Protein AF-A0A7G8IVR8-F1 (afdb_monomer)

Structure (mmCIF, N/CA/C/O backbone):
d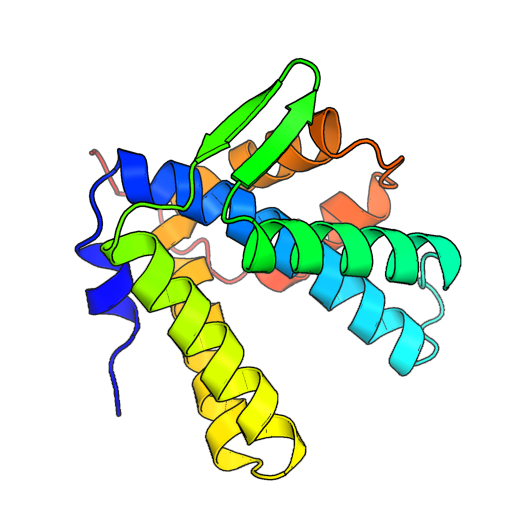ata_AF-A0A7G8IVR8-F1
#
_entry.id   AF-A0A7G8IVR8-F1
#
loop_
_atom_site.group_PDB
_atom_site.id
_atom_site.type_symbol
_atom_site.label_atom_id
_atom_site.label_alt_id
_atom_site.label_comp_id
_atom_site.label_asym_id
_atom_site.label_entity_id
_atom_site.label_seq_id
_atom_site.pdbx_PDB_ins_code
_atom_site.Cartn_x
_atom_site.Cartn_y
_atom_site.Cartn_z
_atom_site.occupancy
_atom_site.B_iso_or_equiv
_atom_site.auth_seq_id
_atom_site.auth_comp_id
_atom_site.auth_asym_id
_atom_site.auth_atom_id
_atom_site.pdbx_PDB_model_num
ATOM 1 N N . MET A 1 1 ? 22.314 -8.569 -5.378 1.00 41.44 1 MET A N 1
ATOM 2 C CA . MET A 1 1 ? 21.181 -7.764 -4.872 1.00 41.44 1 MET A CA 1
ATOM 3 C C . MET A 1 1 ? 20.325 -7.374 -6.060 1.00 41.44 1 MET A C 1
ATOM 5 O O . MET A 1 1 ? 20.847 -6.726 -6.954 1.00 41.44 1 MET A O 1
ATOM 9 N N . ALA A 1 2 ? 19.063 -7.804 -6.124 1.00 53.53 2 ALA A N 1
ATOM 10 C CA . ALA A 1 2 ? 18.138 -7.229 -7.099 1.00 53.53 2 ALA A CA 1
ATOM 11 C C . ALA A 1 2 ? 17.915 -5.765 -6.698 1.00 53.53 2 ALA A C 1
ATOM 13 O O . ALA A 1 2 ? 17.411 -5.501 -5.606 1.00 53.53 2 ALA A O 1
ATOM 14 N N . SER A 1 3 ? 18.369 -4.821 -7.523 1.00 78.12 3 SER A N 1
ATOM 15 C CA . SER A 1 3 ? 18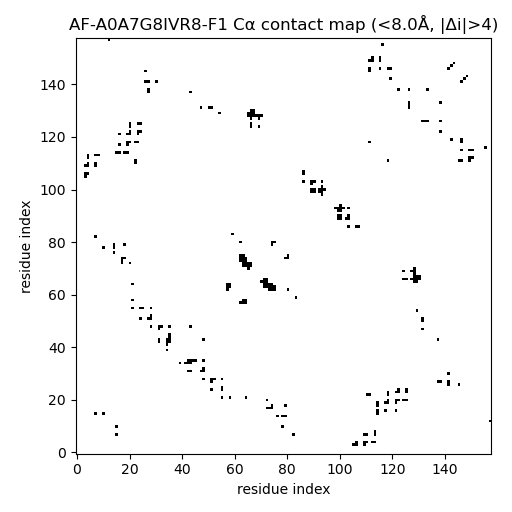.114 -3.403 -7.284 1.00 78.12 3 SER A CA 1
ATOM 16 C C . SER A 1 3 ? 16.690 -3.108 -7.751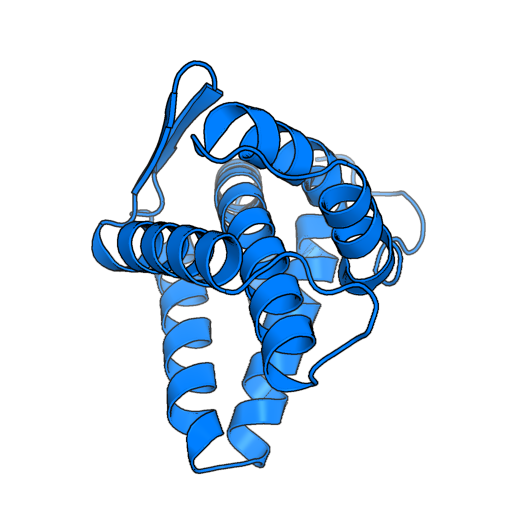 1.00 78.12 3 SER A C 1
ATOM 18 O O . SER A 1 3 ? 16.444 -2.880 -8.932 1.00 78.12 3 SER A O 1
ATOM 20 N N . TYR A 1 4 ? 15.723 -3.211 -6.836 1.00 91.06 4 TYR A N 1
ATOM 21 C CA . TYR A 1 4 ? 14.313 -2.941 -7.138 1.00 91.06 4 TYR A CA 1
ATOM 22 C C . TYR A 1 4 ? 14.051 -1.463 -7.442 1.00 91.06 4 TYR A C 1
ATOM 24 O O . TYR A 1 4 ? 13.091 -1.146 -8.137 1.00 91.06 4 TYR A O 1
ATOM 32 N N . LEU A 1 5 ? 14.908 -0.566 -6.949 1.00 89.88 5 LEU A N 1
ATOM 33 C CA . LEU A 1 5 ? 14.757 0.876 -7.117 1.00 89.88 5 LEU A CA 1
ATOM 34 C C . LEU A 1 5 ? 14.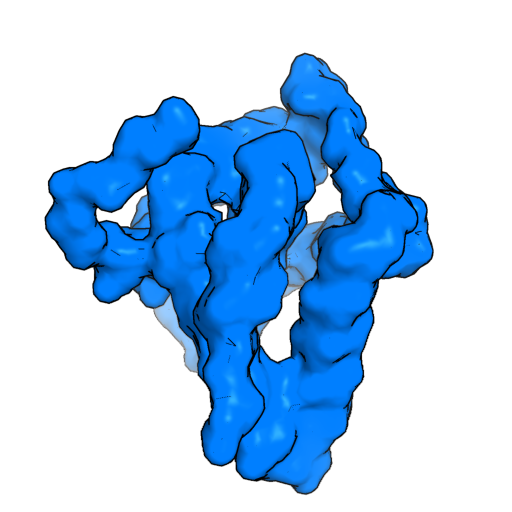749 1.298 -8.605 1.00 89.88 5 LEU A C 1
ATOM 36 O O . LEU A 1 5 ? 13.719 1.821 -9.028 1.00 89.88 5 LEU A O 1
ATOM 40 N N . PRO A 1 6 ? 15.743 0.932 -9.443 1.00 91.12 6 PRO A N 1
ATOM 41 C CA . PRO A 1 6 ? 15.702 1.172 -10.889 1.00 91.12 6 PRO A CA 1
ATOM 42 C C . PRO A 1 6 ? 14.445 0.643 -11.594 1.00 91.12 6 PRO A C 1
ATOM 44 O O . PRO A 1 6 ? 13.952 1.248 -12.544 1.00 91.12 6 PRO A O 1
ATOM 47 N N . THR A 1 7 ? 13.893 -0.486 -11.132 1.00 90.31 7 THR A N 1
ATOM 48 C CA . THR A 1 7 ? 12.668 -1.057 -11.722 1.00 90.31 7 THR A CA 1
ATOM 49 C C . THR A 1 7 ? 11.463 -0.143 -11.499 1.00 90.31 7 THR A C 1
ATOM 51 O O . THR A 1 7 ? 10.615 -0.018 -12.374 1.00 90.31 7 THR A O 1
ATOM 54 N N . VAL A 1 8 ? 11.380 0.512 -10.338 1.00 92.19 8 VAL A N 1
ATOM 55 C CA . VAL A 1 8 ? 10.290 1.452 -10.038 1.00 92.19 8 VAL A CA 1
ATOM 56 C C . VAL A 1 8 ? 10.579 2.838 -10.628 1.00 92.19 8 VAL A C 1
ATOM 58 O O . VAL A 1 8 ? 9.664 3.512 -11.095 1.00 92.19 8 VAL A O 1
ATOM 61 N N . GLU A 1 9 ? 11.842 3.265 -10.667 1.00 92.50 9 GLU A N 1
ATOM 62 C CA . GLU A 1 9 ? 12.253 4.561 -11.222 1.00 92.50 9 GLU A CA 1
ATOM 63 C C . GLU A 1 9 ? 12.050 4.672 -12.734 1.00 92.50 9 GLU A C 1
ATOM 65 O O . GLU A 1 9 ? 11.755 5.760 -13.223 1.00 92.50 9 GLU A O 1
ATOM 70 N N . THR A 1 10 ? 12.147 3.567 -13.469 1.00 93.25 10 THR A N 1
ATOM 71 C CA . THR A 1 10 ? 11.938 3.536 -14.928 1.00 93.25 10 THR A CA 1
ATOM 72 C C . THR A 1 10 ? 10.464 3.543 -15.341 1.00 93.25 10 THR A C 1
ATOM 74 O O . THR A 1 10 ? 10.159 3.686 -16.524 1.00 93.25 10 THR A O 1
ATOM 77 N N . LEU A 1 11 ? 9.530 3.429 -14.388 1.00 95.25 11 LEU A N 1
ATOM 78 C CA . LEU A 1 11 ? 8.103 3.591 -14.664 1.00 95.25 11 LEU A CA 1
ATOM 79 C C . LEU A 1 11 ? 7.797 5.014 -15.156 1.00 95.25 11 LEU A C 1
ATOM 81 O O . LEU A 1 11 ? 8.365 5.993 -14.665 1.00 95.25 11 LEU A O 1
ATOM 85 N N . SER A 1 12 ? 6.830 5.134 -16.069 1.00 96.62 12 SER A N 1
ATOM 86 C CA . SER A 1 12 ? 6.308 6.439 -16.486 1.00 96.62 12 SER A CA 1
ATOM 87 C C . SER A 1 12 ? 5.709 7.199 -15.297 1.00 96.62 12 SER A C 1
ATOM 89 O O . SER A 1 12 ? 5.269 6.595 -14.315 1.00 96.62 12 SER A O 1
ATOM 91 N N . CYS A 1 13 ? 5.645 8.530 -15.389 1.00 96.00 13 CYS A N 1
ATOM 92 C CA . CYS A 1 13 ? 5.038 9.360 -14.343 1.00 96.00 13 CYS A CA 1
ATOM 93 C C . CYS A 1 13 ? 3.584 8.939 -14.049 1.00 96.00 13 CYS A C 1
ATOM 95 O O . CYS A 1 13 ? 3.201 8.771 -12.891 1.00 96.00 13 CYS A O 1
ATOM 97 N N . GLU A 1 14 ? 2.800 8.637 -15.090 1.00 96.38 14 GLU A N 1
ATOM 98 C CA . GLU A 1 14 ? 1.439 8.114 -14.939 1.00 96.38 14 GLU A CA 1
ATOM 99 C C . GLU A 1 14 ? 1.412 6.781 -14.169 1.00 96.38 14 GLU A C 1
ATOM 101 O O . GLU A 1 14 ? 0.602 6.599 -13.255 1.00 96.38 14 GLU A O 1
ATOM 106 N N . HIS A 1 15 ? 2.310 5.846 -14.497 1.00 97.69 15 HIS A N 1
ATOM 107 C CA . HIS A 1 15 ? 2.402 4.563 -13.799 1.00 97.69 15 HIS A CA 1
ATOM 108 C C . HIS A 1 15 ? 2.843 4.729 -12.346 1.00 97.69 15 HIS A C 1
ATOM 110 O O . HIS A 1 15 ? 2.283 4.066 -11.473 1.00 97.69 15 HIS A O 1
ATOM 116 N N . LYS A 1 16 ? 3.782 5.639 -12.065 1.00 97.50 16 LYS A N 1
ATOM 117 C CA . LYS A 1 16 ? 4.188 5.984 -10.697 1.00 97.50 16 LYS A CA 1
ATOM 118 C C . LYS A 1 16 ? 3.027 6.570 -9.905 1.00 97.50 16 LYS A C 1
ATOM 120 O O . LYS A 1 16 ? 2.805 6.132 -8.784 1.00 97.50 16 LYS A O 1
ATOM 125 N N . HIS A 1 17 ? 2.236 7.468 -10.492 1.00 96.94 17 HIS A N 1
ATOM 126 C CA . HIS A 1 17 ? 1.071 8.051 -9.824 1.00 96.94 17 HIS A CA 1
ATOM 127 C C . HIS A 1 17 ? -0.017 7.007 -9.515 1.00 96.94 17 HIS A C 1
ATOM 129 O O . HIS A 1 17 ? -0.610 6.996 -8.439 1.00 96.94 17 HIS A O 1
ATOM 135 N N . LYS A 1 18 ? -0.279 6.077 -10.439 1.00 98.12 18 LYS A N 1
ATOM 136 C CA . LYS A 1 18 ? -1.213 4.964 -10.192 1.00 98.12 18 LYS A CA 1
ATOM 137 C C . LYS A 1 18 ? -0.678 4.022 -9.108 1.00 98.12 18 LYS A C 1
ATOM 139 O O . LYS A 1 18 ? -1.405 3.646 -8.187 1.00 98.12 18 LYS A O 1
ATOM 144 N N . LEU A 1 19 ? 0.607 3.676 -9.190 1.00 98.19 19 LEU A N 1
ATOM 145 C CA . LEU A 1 19 ? 1.277 2.801 -8.233 1.00 98.19 19 LEU A CA 1
ATOM 146 C C . LEU A 1 19 ? 1.384 3.434 -6.841 1.00 98.19 19 LEU A C 1
ATOM 148 O O . LEU A 1 19 ? 1.267 2.710 -5.859 1.00 98.19 19 LEU A O 1
ATOM 152 N N . SER A 1 20 ? 1.558 4.752 -6.725 1.00 98.25 20 SER A N 1
ATOM 153 C CA . SER A 1 20 ? 1.633 5.443 -5.434 1.00 98.25 20 SER A CA 1
ATOM 154 C C . SER A 1 20 ? 0.307 5.39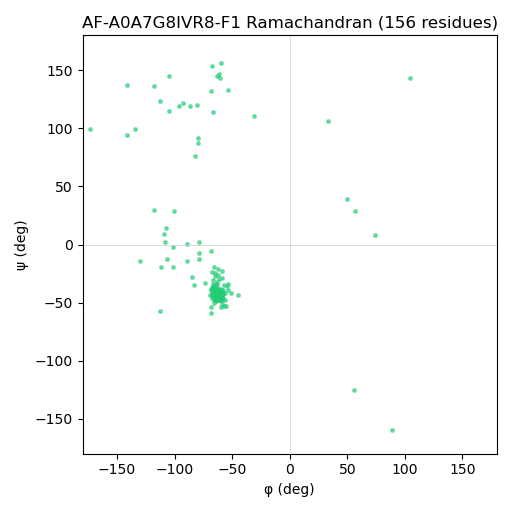1 -4.685 1.00 98.25 20 SER A C 1
ATOM 156 O O . SER A 1 20 ? 0.314 5.200 -3.474 1.00 98.25 20 SER A O 1
ATOM 158 N N . VAL A 1 21 ? -0.831 5.460 -5.384 1.00 98.44 21 VAL A N 1
ATOM 159 C CA . VAL A 1 21 ? -2.155 5.291 -4.761 1.00 98.44 21 VAL A CA 1
ATOM 160 C C . VAL A 1 21 ? -2.358 3.864 -4.253 1.00 98.44 21 VAL A C 1
ATOM 162 O O . VAL A 1 21 ? -2.800 3.673 -3.118 1.00 98.44 21 VAL A O 1
ATOM 165 N N . PHE A 1 22 ? -1.964 2.855 -5.035 1.00 98.56 22 PHE A N 1
ATOM 166 C CA . PHE A 1 22 ? -1.947 1.470 -4.553 1.00 98.56 22 PHE A CA 1
ATOM 167 C C . PHE A 1 22 ? -1.003 1.299 -3.359 1.00 98.56 22 PHE A C 1
ATOM 169 O O . PHE A 1 22 ? -1.378 0.697 -2.352 1.00 98.56 22 PHE A O 1
ATOM 176 N N . LYS A 1 23 ? 0.189 1.898 -3.423 1.00 98.44 23 LYS A N 1
ATOM 177 C CA . LYS A 1 23 ? 1.173 1.841 -2.346 1.00 98.44 23 LYS A CA 1
ATOM 178 C C . LYS A 1 23 ? 0.631 2.451 -1.058 1.00 98.44 23 LYS A C 1
ATOM 180 O O . LYS A 1 23 ? 0.817 1.866 0.002 1.00 98.44 23 LYS A O 1
ATOM 185 N N . SER A 1 24 ? -0.088 3.570 -1.124 1.00 98.56 24 SER A N 1
ATOM 186 C CA . SER A 1 24 ? -0.755 4.157 0.043 1.00 98.56 24 SER A CA 1
ATOM 187 C C . SER A 1 24 ? -1.735 3.182 0.702 1.00 98.56 24 SER A C 1
ATOM 189 O O . SER A 1 24 ? -1.721 3.048 1.926 1.00 98.56 24 SER A O 1
ATOM 191 N N . ALA A 1 25 ? -2.528 2.448 -0.087 1.00 98.56 25 ALA A N 1
ATOM 192 C CA . ALA A 1 25 ? -3.415 1.409 0.436 1.00 98.56 25 ALA A CA 1
ATOM 193 C C . ALA A 1 25 ? -2.637 0.271 1.116 1.00 98.56 25 ALA A C 1
ATOM 195 O O . ALA A 1 25 ? -2.991 -0.157 2.217 1.00 98.56 25 ALA A O 1
ATOM 196 N N . GLU A 1 26 ? -1.539 -0.183 0.502 1.00 98.19 26 GLU A N 1
ATOM 197 C CA . GLU A 1 26 ? -0.661 -1.197 1.091 1.00 98.19 26 GLU A CA 1
ATOM 198 C C . GLU A 1 26 ? -0.042 -0.737 2.413 1.00 98.19 26 GLU A C 1
ATOM 200 O O . GLU A 1 26 ? -0.008 -1.520 3.359 1.00 98.19 26 GLU A O 1
ATOM 205 N N . LEU A 1 27 ? 0.427 0.512 2.501 1.00 98.19 27 LEU A N 1
ATOM 206 C CA . LEU A 1 27 ? 1.052 1.063 3.706 1.00 98.19 27 LEU A CA 1
ATOM 207 C C . LEU A 1 27 ? 0.047 1.209 4.856 1.00 98.19 27 LEU A C 1
ATOM 209 O O . LEU A 1 27 ? 0.356 0.836 5.988 1.00 98.19 27 LEU A O 1
ATOM 213 N N . VAL A 1 28 ? -1.169 1.684 4.562 1.00 98.50 28 VAL A N 1
ATOM 214 C CA . VAL A 1 28 ? -2.273 1.733 5.536 1.00 98.50 28 VAL A CA 1
ATOM 215 C C . VAL A 1 28 ? -2.581 0.331 6.057 1.00 98.50 28 VAL A C 1
ATOM 217 O O . VAL A 1 28 ? -2.613 0.115 7.269 1.00 98.50 28 VAL A O 1
ATOM 220 N N . ASN A 1 29 ? -2.769 -0.640 5.158 1.00 98.38 29 ASN A N 1
ATOM 221 C CA . ASN A 1 29 ? -3.016 -2.021 5.556 1.00 98.38 29 ASN A CA 1
ATOM 222 C C . ASN A 1 29 ? -1.843 -2.593 6.365 1.00 98.38 29 ASN A C 1
ATOM 224 O O . ASN A 1 29 ? -2.066 -3.182 7.415 1.00 98.38 29 ASN A O 1
ATOM 228 N N . ALA A 1 30 ? -0.597 -2.395 5.930 1.00 96.94 30 ALA A N 1
ATOM 229 C CA . ALA A 1 30 ? 0.580 -2.897 6.631 1.00 96.94 30 ALA A CA 1
ATOM 230 C C . ALA A 1 30 ? 0.652 -2.371 8.069 1.00 96.94 30 ALA A C 1
ATOM 232 O O . ALA A 1 30 ? 0.857 -3.165 8.987 1.00 96.94 30 ALA A O 1
ATOM 233 N N . LEU A 1 31 ? 0.427 -1.069 8.283 1.00 97.75 31 LEU A N 1
ATOM 234 C CA . LEU A 1 31 ? 0.439 -0.489 9.624 1.00 97.75 31 LEU A CA 1
ATOM 235 C C . LEU A 1 31 ? -0.642 -1.096 10.521 1.00 97.75 31 LEU A C 1
ATOM 237 O O . LEU A 1 31 ? -0.343 -1.490 11.647 1.00 97.75 31 LEU A O 1
ATOM 241 N N . LEU A 1 32 ? -1.871 -1.204 10.004 1.00 97.88 32 LEU A N 1
ATOM 242 C CA . LEU A 1 32 ? -2.989 -1.821 10.718 1.00 97.88 32 LEU A CA 1
ATOM 243 C C . LEU A 1 32 ? -2.639 -3.255 11.129 1.00 97.88 32 LEU A C 1
ATOM 245 O O . LEU A 1 32 ? -2.678 -3.583 12.310 1.00 97.88 32 LEU A O 1
ATOM 249 N N . GLN A 1 33 ? -2.199 -4.089 10.181 1.00 96.25 33 GLN A N 1
ATOM 250 C CA . GLN A 1 33 ? -1.850 -5.485 10.464 1.00 96.25 33 GLN A CA 1
ATOM 251 C C . GLN A 1 33 ? -0.695 -5.610 11.470 1.00 96.25 33 GLN A C 1
ATOM 253 O O . GLN A 1 33 ? -0.713 -6.506 12.312 1.00 96.25 33 GLN A O 1
ATOM 258 N N . ILE A 1 34 ? 0.315 -4.734 11.397 1.00 94.50 34 ILE A N 1
ATOM 259 C CA . ILE A 1 34 ? 1.447 -4.739 12.334 1.00 94.50 34 ILE A CA 1
ATOM 260 C C . ILE A 1 34 ? 0.977 -4.413 13.753 1.00 94.50 34 ILE A C 1
ATOM 262 O O . ILE A 1 34 ? 1.356 -5.129 14.678 1.00 94.50 34 ILE A O 1
ATOM 266 N N . ARG A 1 35 ? 0.172 -3.359 13.927 1.00 96.44 35 ARG A N 1
ATOM 267 C CA . ARG A 1 35 ? -0.311 -2.924 15.247 1.00 96.44 35 ARG A CA 1
ATOM 268 C C . ARG A 1 35 ? -1.249 -3.942 15.876 1.00 96.44 35 ARG A C 1
ATOM 270 O O . ARG A 1 35 ? -1.060 -4.282 17.039 1.00 96.44 35 ARG A O 1
ATOM 277 N N . GLU A 1 36 ? -2.188 -4.484 15.098 1.00 95.88 36 GLU A N 1
ATOM 278 C CA . GLU A 1 36 ? -3.088 -5.536 15.582 1.00 95.88 36 GLU A CA 1
ATOM 279 C C . GLU A 1 36 ? -2.302 -6.792 15.978 1.00 95.88 36 GLU A C 1
ATOM 281 O O . GLU A 1 36 ? -2.461 -7.301 17.082 1.00 95.88 36 GLU A O 1
ATOM 286 N N . LYS A 1 37 ? -1.373 -7.260 15.130 1.00 94.06 37 LYS A N 1
ATOM 287 C CA . LYS A 1 37 ? -0.567 -8.457 15.423 1.00 94.06 37 LYS A CA 1
ATOM 288 C C . LYS A 1 37 ? 0.334 -8.293 16.652 1.00 94.06 37 LYS A C 1
ATOM 290 O O . LYS A 1 37 ? 0.652 -9.282 17.305 1.00 94.06 37 LYS A O 1
ATOM 295 N N . ARG A 1 38 ? 0.816 -7.078 16.915 1.00 94.88 38 ARG A N 1
ATOM 296 C CA . ARG A 1 38 ? 1.677 -6.762 18.066 1.00 94.88 38 ARG A CA 1
ATOM 297 C C . ARG A 1 38 ? 0.890 -6.377 19.314 1.00 94.88 38 ARG A C 1
ATOM 299 O O . ARG A 1 38 ? 1.522 -6.032 20.304 1.00 94.88 38 ARG A O 1
ATOM 306 N N . GLU A 1 39 ? -0.440 -6.369 19.242 1.00 91.50 39 GLU A N 1
ATOM 307 C CA . GLU A 1 39 ? -1.316 -5.891 20.311 1.00 91.50 39 GLU A CA 1
ATOM 308 C C . GLU A 1 39 ? -0.911 -4.499 20.832 1.00 91.50 39 GLU A C 1
ATOM 310 O O . GLU A 1 39 ? -0.965 -4.230 22.026 1.00 91.50 39 GLU A O 1
ATOM 315 N N . SER A 1 40 ? -0.495 -3.608 19.925 1.00 88.25 40 SER A N 1
ATOM 316 C CA . SER A 1 40 ? -0.026 -2.265 20.285 1.00 88.25 40 SER A CA 1
ATOM 317 C C . SER A 1 40 ? -1.121 -1.451 20.980 1.00 88.25 40 SER A C 1
ATOM 319 O O . SER A 1 40 ? -2.300 -1.582 20.647 1.00 88.25 40 SER A O 1
ATOM 321 N N . GLU A 1 41 ? -0.735 -0.582 21.915 1.00 90.75 41 GLU A N 1
ATOM 322 C CA . GLU A 1 41 ? -1.672 0.279 22.655 1.00 90.75 41 GLU A CA 1
ATOM 323 C C . GLU A 1 41 ? -2.445 1.237 21.733 1.00 90.75 41 GLU A C 1
ATOM 325 O O . GLU A 1 41 ? -3.596 1.568 21.996 1.00 90.75 41 GLU A O 1
ATOM 330 N N . ASP A 1 42 ? -1.839 1.629 20.609 1.00 90.62 42 ASP A N 1
ATOM 331 C CA . ASP A 1 42 ? -2.389 2.547 19.608 1.00 90.62 42 ASP A CA 1
ATOM 332 C C . ASP A 1 42 ? -2.960 1.831 18.367 1.00 90.62 42 ASP A C 1
ATOM 334 O O . ASP A 1 42 ? -2.943 2.354 17.242 1.00 90.62 42 ASP A O 1
ATOM 338 N N . ARG A 1 43 ? -3.434 0.596 18.554 1.00 93.50 43 ARG A N 1
ATOM 339 C CA . ARG A 1 43 ? -4.132 -0.182 17.524 1.00 93.50 43 ARG A CA 1
ATOM 340 C C . ARG A 1 43 ? -5.493 0.439 17.174 1.00 93.50 43 ARG A C 1
ATOM 342 O O . ARG A 1 43 ? -6.097 1.133 17.986 1.00 93.50 43 ARG A O 1
ATOM 349 N N . PHE A 1 44 ? -5.978 0.194 15.956 1.00 94.88 44 PHE A N 1
ATOM 350 C CA . PHE A 1 44 ? -7.189 0.849 15.424 1.00 94.88 44 PHE A CA 1
ATOM 351 C C . PHE A 1 44 ? -8.401 -0.083 15.317 1.00 94.88 44 PHE A C 1
ATOM 353 O O . PHE A 1 44 ? -9.460 0.336 14.852 1.00 94.88 44 PHE A O 1
ATOM 360 N N . GLY A 1 45 ? -8.250 -1.331 15.747 1.00 94.88 45 GLY A N 1
ATOM 361 C CA . GLY A 1 45 ? -9.312 -2.315 15.825 1.00 94.88 45 GLY A CA 1
ATOM 362 C C . GLY A 1 45 ? -9.241 -3.355 14.699 1.00 94.88 45 GLY A C 1
ATOM 363 O O . GLY A 1 45 ? -8.927 -3.030 13.541 1.00 94.88 45 GLY A O 1
ATOM 364 N N . PRO A 1 46 ? -9.576 -4.620 15.008 1.00 96.19 46 PRO A N 1
ATOM 365 C CA . PRO A 1 46 ? -9.513 -5.721 14.053 1.00 96.19 46 PRO A CA 1
ATOM 366 C C . PRO A 1 46 ? -10.502 -5.562 12.889 1.00 96.19 46 PRO A C 1
ATOM 368 O O . PRO A 1 46 ? -10.231 -6.043 11.786 1.00 96.19 46 PRO A O 1
ATOM 371 N N . GLU A 1 47 ? -11.623 -4.864 13.082 1.00 97.56 47 GLU A N 1
ATOM 372 C CA . GLU A 1 47 ? -12.617 -4.589 12.042 1.00 97.56 47 GLU A CA 1
ATOM 373 C C . GLU A 1 47 ? -12.026 -3.716 10.932 1.00 97.56 47 GLU A C 1
ATOM 375 O O . GLU A 1 47 ? -12.122 -4.065 9.751 1.00 97.56 47 GLU A O 1
ATOM 380 N N . LEU A 1 48 ? -11.357 -2.617 11.302 1.00 97.56 48 LEU A N 1
ATOM 381 C CA . LEU A 1 48 ? -10.722 -1.718 10.340 1.00 97.56 48 LEU A CA 1
ATOM 382 C C . LEU A 1 48 ? -9.547 -2.405 9.638 1.00 97.56 48 LEU A C 1
ATOM 384 O O . LEU A 1 48 ? -9.400 -2.295 8.417 1.00 97.56 48 LEU A O 1
ATOM 388 N N . ALA A 1 49 ? -8.741 -3.166 10.383 1.00 97.75 49 ALA A N 1
ATOM 389 C CA . ALA A 1 49 ? -7.652 -3.953 9.817 1.00 97.75 49 ALA A CA 1
ATOM 390 C C . ALA A 1 49 ? -8.167 -4.970 8.783 1.00 97.75 49 ALA A C 1
ATOM 392 O O . ALA A 1 49 ? -7.619 -5.073 7.681 1.00 97.75 49 ALA A O 1
ATOM 393 N N . LYS A 1 50 ? -9.255 -5.683 9.096 1.00 98.12 50 LYS A N 1
ATOM 394 C CA . LYS A 1 50 ? -9.898 -6.632 8.180 1.00 98.12 50 LYS A CA 1
ATOM 395 C C . LYS A 1 50 ? -10.469 -5.936 6.945 1.00 98.12 50 LYS A C 1
ATOM 397 O O . LYS A 1 50 ? -10.251 -6.420 5.836 1.00 98.12 50 LYS A O 1
ATOM 402 N N . ALA A 1 51 ? -11.168 -4.814 7.112 1.00 98.25 51 ALA A N 1
ATOM 403 C CA . ALA A 1 51 ? -11.739 -4.060 5.997 1.00 98.25 51 ALA A CA 1
ATOM 404 C C . ALA A 1 51 ? -10.648 -3.541 5.043 1.00 98.25 51 ALA A C 1
ATOM 406 O O . ALA A 1 51 ? -10.735 -3.745 3.832 1.00 98.25 51 ALA A O 1
ATOM 407 N N . SER A 1 52 ? -9.570 -2.970 5.589 1.00 98.25 52 SER A N 1
ATOM 408 C CA . SER A 1 52 ? -8.409 -2.517 4.813 1.00 98.25 52 SER A CA 1
ATOM 409 C C . SER A 1 52 ? -7.751 -3.665 4.038 1.00 98.25 52 SER A C 1
ATOM 411 O O . SER A 1 52 ? -7.485 -3.553 2.838 1.00 98.25 52 SER A O 1
ATOM 413 N N . PHE A 1 53 ? -7.584 -4.825 4.679 1.00 97.88 53 PHE A N 1
ATOM 414 C CA . PHE A 1 53 ? -7.052 -6.019 4.025 1.00 97.88 53 PHE A CA 1
ATOM 415 C C . PHE A 1 53 ? -7.922 -6.499 2.857 1.00 97.88 53 PHE A C 1
ATOM 417 O O . PHE A 1 53 ? -7.393 -6.890 1.813 1.00 97.88 53 PHE A O 1
ATOM 424 N N . VAL A 1 54 ? -9.250 -6.459 3.005 1.00 98.25 54 VAL A N 1
ATOM 425 C CA . VAL A 1 54 ? -10.192 -6.815 1.933 1.00 98.25 54 VAL A CA 1
ATOM 426 C C . VAL A 1 54 ? -10.029 -5.883 0.731 1.00 98.25 54 VAL A C 1
ATOM 428 O O . VAL A 1 54 ? -9.946 -6.381 -0.394 1.00 98.25 54 VAL A O 1
ATOM 431 N N . LEU A 1 55 ? -9.905 -4.570 0.948 1.00 98.00 55 LEU A N 1
ATOM 432 C CA . LEU A 1 55 ? -9.709 -3.603 -0.139 1.00 98.00 55 LEU A CA 1
ATOM 433 C C . LEU A 1 55 ? -8.390 -3.820 -0.884 1.00 98.00 55 LEU A C 1
ATOM 435 O O . LEU A 1 55 ? -8.385 -3.881 -2.113 1.00 98.00 55 LEU A O 1
ATOM 439 N N . VAL A 1 56 ? -7.278 -4.010 -0.166 1.00 97.94 56 VAL A N 1
ATOM 440 C CA . VAL A 1 56 ? -5.976 -4.280 -0.802 1.00 97.94 56 VAL A CA 1
ATOM 441 C C . VAL A 1 56 ? -6.018 -5.584 -1.602 1.00 97.94 56 VAL A C 1
ATOM 443 O O . VAL A 1 56 ? -5.521 -5.642 -2.727 1.00 97.94 56 VAL A O 1
ATOM 446 N N . ARG A 1 57 ? -6.662 -6.635 -1.077 1.00 97.81 57 ARG A N 1
ATOM 447 C CA . ARG A 1 57 ? -6.839 -7.895 -1.816 1.00 97.81 57 ARG A CA 1
ATOM 448 C C . ARG A 1 57 ? -7.689 -7.734 -3.067 1.00 97.81 57 ARG A C 1
ATOM 450 O O . ARG A 1 57 ? -7.352 -8.343 -4.079 1.00 97.81 57 ARG A O 1
ATOM 457 N N . ALA A 1 58 ? -8.765 -6.954 -3.003 1.00 97.56 58 ALA A N 1
ATOM 458 C CA . ALA A 1 58 ? -9.592 -6.657 -4.167 1.00 97.56 58 ALA A CA 1
ATOM 459 C C . ALA A 1 58 ? -8.776 -5.901 -5.226 1.00 97.56 58 ALA A C 1
ATOM 461 O O . ALA A 1 58 ? -8.725 -6.339 -6.368 1.00 97.56 58 ALA A O 1
ATOM 462 N N . ALA A 1 59 ? -8.017 -4.874 -4.832 1.00 97.56 59 ALA A N 1
ATOM 463 C CA . ALA A 1 59 ? -7.141 -4.131 -5.740 1.00 97.56 59 ALA A CA 1
ATOM 464 C C . ALA A 1 59 ? -6.087 -5.024 -6.421 1.00 97.56 59 ALA A C 1
ATOM 466 O O . ALA A 1 59 ? -5.835 -4.901 -7.619 1.00 97.56 59 ALA A O 1
ATOM 467 N N . ILE A 1 60 ? -5.496 -5.968 -5.681 1.00 97.50 60 ILE A N 1
ATOM 468 C CA . ILE A 1 60 ? -4.570 -6.960 -6.242 1.00 97.50 60 ILE A CA 1
ATOM 469 C C . ILE A 1 60 ? -5.305 -7.900 -7.201 1.00 97.50 60 ILE A C 1
ATOM 471 O O . ILE A 1 60 ? -4.823 -8.149 -8.297 1.00 97.50 60 ILE A O 1
ATOM 475 N N . ARG A 1 61 ? -6.458 -8.449 -6.823 1.00 97.38 61 ARG A N 1
ATOM 476 C CA . ARG A 1 61 ? -7.178 -9.416 -7.663 1.00 97.38 61 ARG A CA 1
ATOM 477 C C . ARG A 1 61 ? -7.694 -8.769 -8.949 1.00 97.38 61 ARG A C 1
ATOM 479 O O . ARG A 1 61 ? -7.438 -9.282 -10.034 1.00 97.38 61 ARG A O 1
ATOM 486 N N . ASP A 1 62 ? -8.379 -7.644 -8.803 1.00 97.62 62 ASP A N 1
ATOM 487 C CA . ASP A 1 62 ? -9.159 -7.004 -9.862 1.00 97.62 62 ASP A CA 1
ATOM 488 C C . ASP A 1 62 ? -8.312 -6.019 -10.678 1.00 97.62 62 ASP A C 1
ATOM 490 O O . ASP A 1 62 ? -8.700 -5.626 -11.775 1.00 97.62 62 ASP A O 1
ATOM 494 N N . ARG A 1 63 ? -7.122 -5.653 -10.171 1.00 97.75 63 ARG A N 1
ATOM 495 C CA . ARG A 1 63 ? -6.201 -4.665 -10.770 1.00 97.75 63 ARG A CA 1
ATOM 496 C C . ARG A 1 63 ? -6.842 -3.302 -10.981 1.00 97.75 63 ARG A C 1
ATOM 498 O O . ARG A 1 63 ? -6.455 -2.563 -11.880 1.00 97.75 63 ARG A O 1
ATOM 505 N N . ILE A 1 64 ? -7.817 -2.975 -10.151 1.00 97.38 64 ILE A N 1
ATOM 506 C CA . ILE A 1 64 ? -8.556 -1.726 -10.194 1.00 97.38 64 ILE A CA 1
ATOM 507 C C . ILE A 1 64 ? -8.801 -1.300 -8.749 1.00 97.38 64 ILE A C 1
ATOM 509 O O . ILE A 1 64 ? -9.138 -2.127 -7.902 1.00 97.38 64 ILE A O 1
ATOM 513 N N . MET A 1 65 ? -8.626 -0.012 -8.462 1.00 97.88 65 MET A N 1
ATOM 514 C CA . MET A 1 65 ? -9.064 0.588 -7.203 1.00 97.88 65 MET A CA 1
ATOM 515 C C . MET A 1 65 ? -10.196 1.565 -7.479 1.00 97.88 65 MET A C 1
ATOM 517 O O . MET A 1 65 ? -10.023 2.516 -8.242 1.00 97.88 65 MET A O 1
ATOM 521 N N . HIS A 1 66 ? -11.333 1.354 -6.827 1.00 96.06 66 HIS A N 1
ATOM 522 C CA . HIS A 1 66 ? -12.449 2.292 -6.841 1.00 96.06 66 HIS A CA 1
ATOM 523 C C . HIS A 1 66 ? -12.327 3.227 -5.641 1.00 96.06 66 HIS A C 1
ATOM 525 O O . HIS A 1 66 ? -12.289 2.759 -4.505 1.00 96.06 66 HIS A O 1
ATOM 531 N N . LEU A 1 67 ? -12.249 4.534 -5.896 1.00 96.44 67 LEU A N 1
ATOM 532 C CA . LEU A 1 67 ? -12.049 5.562 -4.873 1.00 96.44 67 LEU A CA 1
ATOM 533 C C . LEU A 1 67 ? -13.235 6.539 -4.791 1.00 96.44 67 LEU A C 1
ATOM 535 O O . LEU A 1 67 ? -13.066 7.716 -4.479 1.00 96.44 67 LEU A O 1
ATOM 539 N N . GLY A 1 68 ? -14.445 6.071 -5.109 1.00 92.75 68 GLY A N 1
ATOM 540 C CA . GLY A 1 68 ? -15.650 6.902 -5.097 1.00 92.75 68 GLY A CA 1
ATOM 541 C C . GLY A 1 68 ? -15.503 8.140 -5.987 1.00 92.75 68 GLY A C 1
ATOM 542 O O . GLY A 1 68 ? -15.167 8.028 -7.167 1.00 92.75 68 GLY A O 1
ATOM 543 N N . SER A 1 69 ? -15.722 9.326 -5.414 1.00 91.12 69 SER A N 1
ATOM 544 C CA . SER A 1 69 ? -15.577 10.615 -6.105 1.00 91.12 69 SER A CA 1
ATOM 545 C C . SER A 1 69 ? -14.141 10.940 -6.531 1.00 91.12 69 SER A C 1
ATOM 547 O O . SER A 1 69 ? -13.952 11.745 -7.435 1.00 91.12 69 SER A O 1
ATOM 549 N N . GLU A 1 70 ? -13.128 10.295 -5.941 1.00 93.06 70 GLU A N 1
ATOM 550 C CA . GLU A 1 70 ? -11.715 10.438 -6.334 1.00 93.06 70 GLU A CA 1
ATOM 551 C C . GLU A 1 70 ? -11.367 9.613 -7.593 1.00 93.06 70 GLU A C 1
ATOM 553 O O . GLU A 1 70 ? -10.213 9.575 -8.043 1.00 93.06 70 GLU A O 1
ATOM 558 N N . GLY A 1 71 ? -12.365 8.936 -8.169 1.00 94.25 71 GLY A N 1
ATOM 559 C CA . GLY A 1 71 ? -12.285 8.225 -9.436 1.00 94.25 71 GLY A CA 1
ATOM 560 C C . GLY A 1 71 ? -11.823 6.776 -9.309 1.00 94.25 71 GLY A C 1
ATOM 561 O O . GLY A 1 71 ? -11.919 6.136 -8.263 1.00 94.25 71 GLY A O 1
ATOM 562 N N . THR A 1 72 ? -11.342 6.234 -10.426 1.00 96.62 72 THR A N 1
ATOM 563 C CA . THR A 1 72 ? -10.846 4.857 -10.517 1.00 96.62 72 THR A CA 1
ATOM 564 C C . THR A 1 72 ? -9.368 4.860 -10.887 1.00 96.62 72 THR A C 1
ATOM 566 O O . THR A 1 72 ? -8.947 5.603 -11.773 1.00 96.62 72 THR A O 1
ATOM 569 N N . VAL A 1 73 ? -8.578 4.022 -10.216 1.00 97.81 73 VAL A N 1
ATOM 570 C CA . VAL A 1 73 ? -7.162 3.803 -10.532 1.00 97.81 73 VAL A CA 1
ATOM 571 C C . VAL A 1 73 ? -7.021 2.456 -11.223 1.00 97.81 73 VAL A C 1
ATOM 573 O O . VAL A 1 73 ? -7.285 1.412 -10.627 1.00 97.81 73 VAL A O 1
ATOM 576 N N . ASP A 1 74 ? -6.606 2.487 -12.485 1.00 97.94 74 ASP A N 1
ATOM 577 C CA . ASP A 1 74 ? -6.342 1.289 -13.276 1.00 97.94 74 ASP A CA 1
ATOM 578 C C . ASP A 1 74 ? -4.905 0.798 -13.051 1.00 97.94 74 ASP A C 1
ATOM 580 O O . ASP A 1 74 ? -3.946 1.509 -13.345 1.00 97.94 74 ASP A O 1
ATOM 584 N N . LEU A 1 75 ? -4.754 -0.425 -12.544 1.00 98.12 75 LEU A N 1
ATOM 585 C CA . LEU A 1 75 ? -3.472 -1.075 -12.261 1.00 98.12 75 LEU A CA 1
ATOM 586 C C . LEU A 1 75 ? -3.164 -2.200 -13.266 1.00 98.12 75 LEU A C 1
ATOM 588 O O . LEU A 1 75 ? -2.303 -3.042 -13.003 1.00 98.12 75 LEU A O 1
ATOM 592 N N . ARG A 1 76 ? -3.878 -2.272 -14.401 1.00 97.81 76 ARG A N 1
ATOM 593 C CA . ARG A 1 76 ? -3.742 -3.352 -15.397 1.00 97.81 76 ARG A CA 1
ATOM 594 C C . ARG A 1 76 ? -2.533 -3.209 -16.318 1.00 97.81 76 ARG A C 1
ATOM 596 O O . ARG A 1 76 ? -2.205 -4.185 -16.998 1.00 97.81 76 ARG A O 1
ATOM 603 N N . ALA A 1 77 ? -1.875 -2.049 -16.335 1.00 97.44 77 ALA A N 1
ATOM 604 C CA . ALA A 1 77 ? -0.656 -1.841 -17.114 1.00 97.44 77 ALA A CA 1
ATOM 605 C C . ALA A 1 77 ? 0.393 -2.925 -16.773 1.00 97.44 77 ALA A C 1
ATOM 607 O O . ALA A 1 77 ? 0.589 -3.213 -15.584 1.00 97.44 77 ALA A O 1
ATOM 608 N N . PRO A 1 78 ? 1.036 -3.569 -17.769 1.00 97.06 78 PRO A N 1
ATOM 609 C CA . PRO A 1 78 ? 1.962 -4.679 -17.534 1.00 97.06 78 PRO A CA 1
ATOM 610 C C . PRO A 1 78 ? 3.075 -4.361 -16.529 1.00 97.06 78 PRO A C 1
ATOM 612 O O . PRO A 1 78 ? 3.393 -5.195 -15.682 1.00 97.06 78 PRO A O 1
ATOM 615 N N . GLU A 1 79 ? 3.613 -3.147 -16.572 1.00 95.69 79 GLU A N 1
ATOM 616 C CA . GLU A 1 79 ? 4.709 -2.679 -15.727 1.00 95.69 79 GLU A CA 1
ATOM 617 C C . GLU A 1 79 ? 4.262 -2.539 -14.265 1.00 95.69 79 GLU A C 1
ATOM 619 O O . GLU A 1 79 ? 4.936 -3.017 -13.353 1.00 95.69 79 GLU A O 1
ATOM 624 N N . ILE A 1 80 ? 3.068 -1.977 -14.035 1.00 96.62 80 ILE A N 1
ATOM 625 C CA . ILE A 1 80 ? 2.450 -1.904 -12.702 1.00 96.62 80 ILE A CA 1
ATOM 626 C C . ILE A 1 80 ? 2.187 -3.317 -12.168 1.00 96.62 80 ILE A C 1
ATOM 628 O O . ILE A 1 80 ? 2.539 -3.643 -11.031 1.00 96.62 80 ILE A O 1
ATOM 632 N N . ARG A 1 81 ? 1.599 -4.188 -12.998 1.00 97.19 81 ARG A N 1
ATOM 633 C CA . ARG A 1 81 ? 1.303 -5.580 -12.628 1.00 97.19 81 ARG A CA 1
ATOM 634 C C . ARG A 1 81 ? 2.560 -6.342 -12.246 1.00 97.19 81 ARG A C 1
ATOM 636 O O . ARG A 1 81 ? 2.507 -7.107 -11.287 1.00 97.19 81 ARG A O 1
ATOM 643 N N . ALA A 1 82 ? 3.659 -6.158 -12.974 1.00 96.06 82 ALA A N 1
ATOM 644 C CA . ALA A 1 82 ? 4.928 -6.813 -12.683 1.00 96.06 82 ALA A CA 1
ATOM 645 C C . ALA A 1 82 ? 5.422 -6.455 -11.275 1.00 96.06 82 ALA A C 1
ATOM 647 O O . ALA A 1 82 ? 5.711 -7.356 -10.487 1.00 96.06 82 ALA A O 1
ATOM 648 N N . VAL A 1 83 ? 5.411 -5.165 -10.923 1.00 96.38 83 VAL A N 1
ATOM 649 C CA . VAL A 1 83 ? 5.816 -4.693 -9.590 1.00 96.38 83 VAL A CA 1
ATOM 650 C C . VAL A 1 83 ? 4.903 -5.252 -8.491 1.00 96.38 83 VAL A C 1
ATOM 652 O O . VAL A 1 83 ? 5.393 -5.803 -7.503 1.00 96.38 83 VAL A O 1
ATOM 655 N N . ILE A 1 84 ? 3.577 -5.182 -8.664 1.00 97.12 84 ILE A N 1
ATOM 656 C CA . ILE A 1 84 ? 2.620 -5.693 -7.665 1.00 97.12 84 ILE A CA 1
ATOM 657 C C . ILE A 1 84 ? 2.739 -7.215 -7.505 1.00 97.12 84 ILE A C 1
ATOM 659 O O . ILE A 1 84 ? 2.717 -7.733 -6.386 1.00 97.12 84 ILE A O 1
ATOM 663 N N . ASN A 1 85 ? 2.864 -7.951 -8.611 1.00 97.12 85 ASN A N 1
ATOM 664 C CA . ASN A 1 85 ? 2.999 -9.405 -8.589 1.00 97.12 85 ASN A CA 1
ATOM 665 C C . ASN A 1 85 ? 4.281 -9.838 -7.890 1.00 97.12 85 ASN A C 1
ATOM 667 O O . ASN A 1 85 ? 4.246 -10.790 -7.111 1.00 97.12 85 ASN A O 1
ATOM 671 N N . GLU A 1 86 ? 5.387 -9.138 -8.132 1.00 96.06 86 GLU A N 1
ATOM 672 C CA . GLU A 1 86 ? 6.650 -9.425 -7.464 1.00 96.06 86 GLU A CA 1
ATOM 673 C C . GLU A 1 86 ? 6.546 -9.176 -5.955 1.00 96.06 86 GLU A C 1
ATOM 675 O O . GLU A 1 86 ? 6.905 -10.054 -5.169 1.00 96.06 86 GLU A O 1
ATOM 680 N N . GLY A 1 87 ? 5.944 -8.057 -5.536 1.00 95.06 87 GLY A N 1
ATOM 681 C CA . GLY A 1 87 ? 5.649 -7.789 -4.124 1.00 95.06 87 GLY A CA 1
ATOM 682 C C . GLY A 1 87 ? 4.808 -8.893 -3.482 1.00 95.06 87 GLY A C 1
ATOM 683 O O . GLY A 1 87 ? 5.178 -9.440 -2.440 1.00 95.06 87 GLY A O 1
ATOM 684 N N . CYS A 1 88 ? 3.727 -9.310 -4.149 1.00 95.19 88 CYS A N 1
ATOM 685 C CA . CYS A 1 88 ? 2.887 -10.414 -3.689 1.00 95.19 88 CYS A CA 1
ATOM 686 C C . CYS A 1 88 ? 3.675 -11.724 -3.576 1.00 95.19 88 CYS A C 1
ATOM 688 O O . CYS A 1 88 ? 3.575 -12.413 -2.559 1.00 95.19 88 CYS A O 1
ATOM 690 N N . ARG A 1 89 ? 4.460 -12.077 -4.599 1.00 96.00 89 ARG A N 1
ATOM 691 C CA . ARG A 1 89 ? 5.252 -13.310 -4.645 1.00 96.00 89 ARG A CA 1
ATOM 692 C C . ARG A 1 89 ? 6.265 -13.355 -3.503 1.00 96.00 89 ARG A C 1
ATOM 694 O O . ARG A 1 89 ? 6.334 -14.361 -2.794 1.00 96.00 89 ARG A O 1
ATOM 701 N N . LEU A 1 90 ? 7.010 -12.269 -3.295 1.00 94.75 90 LEU A N 1
ATOM 702 C CA . LEU A 1 90 ? 8.006 -12.156 -2.230 1.00 94.75 90 LEU A CA 1
ATOM 703 C C . LEU A 1 90 ? 7.360 -12.208 -0.844 1.00 94.75 90 LEU A C 1
ATOM 705 O O . LEU A 1 90 ? 7.839 -12.946 0.013 1.00 94.75 90 LEU A O 1
ATOM 709 N N . PHE A 1 91 ? 6.244 -11.506 -0.632 1.00 91.44 91 PHE A N 1
ATOM 710 C CA . PHE A 1 91 ? 5.539 -11.525 0.651 1.00 91.44 91 PHE A CA 1
ATOM 711 C C . PHE A 1 91 ? 4.990 -12.919 0.995 1.00 91.44 91 PHE A C 1
ATOM 713 O O . PHE A 1 91 ? 5.125 -13.381 2.129 1.00 91.44 91 PHE A O 1
ATOM 720 N N . HIS A 1 92 ? 4.410 -13.631 0.021 1.00 92.50 92 HIS A N 1
ATOM 721 C CA . HIS A 1 92 ? 3.918 -14.996 0.233 1.00 92.50 92 HIS A CA 1
ATOM 722 C C . HIS A 1 92 ? 5.056 -15.979 0.517 1.00 92.50 92 HIS A C 1
ATOM 724 O O . HIS A 1 92 ? 4.943 -16.775 1.450 1.00 92.50 92 HIS A O 1
ATOM 730 N N . ALA A 1 93 ? 6.156 -15.905 -0.239 1.00 91.00 93 ALA A N 1
ATOM 731 C CA . ALA A 1 93 ? 7.339 -16.727 0.008 1.00 91.00 93 ALA A CA 1
ATOM 732 C C . ALA A 1 93 ? 7.983 -16.407 1.370 1.00 91.00 93 ALA A C 1
ATOM 734 O O . ALA A 1 93 ? 8.397 -17.313 2.094 1.00 91.00 93 ALA A O 1
ATOM 735 N N . GLY A 1 94 ? 7.986 -15.129 1.758 1.00 90.69 94 GLY A N 1
ATOM 736 C CA . GLY A 1 94 ? 8.530 -14.623 3.017 1.00 90.69 94 GLY A CA 1
ATOM 737 C C . GLY A 1 94 ? 7.898 -15.222 4.273 1.00 90.69 94 GLY A C 1
ATOM 738 O O . GLY A 1 94 ? 8.549 -15.276 5.309 1.00 90.69 94 GLY A O 1
ATOM 739 N N . LYS A 1 95 ? 6.670 -15.755 4.184 1.00 89.38 95 LYS A N 1
ATOM 740 C CA . LYS A 1 95 ? 6.017 -16.460 5.303 1.00 89.38 95 LYS A CA 1
ATOM 741 C C . LYS A 1 95 ? 6.769 -17.717 5.748 1.00 89.38 95 LYS A C 1
ATOM 743 O O . LYS A 1 95 ? 6.611 -18.130 6.890 1.00 89.38 95 LYS A O 1
ATOM 748 N N . LYS A 1 96 ? 7.531 -18.338 4.844 1.00 90.75 96 LYS A N 1
ATOM 749 C CA . LYS A 1 96 ? 8.312 -19.557 5.104 1.00 90.75 96 LYS A CA 1
ATOM 750 C C . LYS A 1 96 ? 9.824 -19.314 5.072 1.00 90.75 96 LYS A C 1
ATOM 752 O O . LYS A 1 96 ? 10.573 -20.125 5.598 1.00 90.75 96 LYS A O 1
ATOM 757 N N . HIS A 1 97 ? 10.255 -18.215 4.454 1.00 91.69 97 HIS A N 1
ATOM 758 C CA . HIS A 1 97 ? 11.646 -17.958 4.088 1.00 91.69 97 HIS A CA 1
ATOM 759 C C . HIS A 1 97 ? 12.056 -16.527 4.478 1.00 91.69 97 HIS A C 1
ATOM 761 O O . HIS A 1 97 ? 11.726 -15.582 3.750 1.00 91.69 97 HIS A O 1
ATOM 767 N N . PRO A 1 98 ? 12.752 -16.327 5.612 1.00 90.12 98 PRO A N 1
ATOM 768 C CA . PRO A 1 98 ? 13.132 -14.998 6.100 1.00 90.12 98 PRO A CA 1
ATOM 769 C C . PRO A 1 98 ? 13.910 -14.150 5.083 1.00 90.12 98 PRO A C 1
ATOM 771 O O . PRO A 1 98 ? 13.689 -12.947 4.971 1.00 90.12 98 PRO A O 1
ATOM 774 N N . GLU A 1 99 ? 14.770 -14.763 4.275 1.00 90.44 99 GLU A N 1
ATOM 775 C CA . GLU A 1 99 ? 15.524 -14.102 3.212 1.00 90.44 99 GLU A CA 1
ATOM 776 C C . GLU A 1 99 ? 14.611 -13.533 2.113 1.00 90.44 99 GLU A C 1
ATOM 778 O O . GLU A 1 99 ? 14.864 -12.457 1.571 1.00 90.44 99 GLU A O 1
ATOM 783 N N . ARG A 1 100 ? 13.489 -14.205 1.820 1.00 91.19 100 ARG A N 1
ATOM 784 C CA . ARG A 1 100 ? 12.473 -13.704 0.880 1.00 91.19 100 ARG A CA 1
ATOM 785 C C . ARG A 1 100 ? 11.668 -12.566 1.486 1.00 91.19 100 ARG A C 1
ATOM 787 O O . ARG A 1 100 ? 11.302 -11.639 0.767 1.00 91.19 100 ARG A O 1
ATOM 794 N N . TYR A 1 101 ? 11.443 -12.605 2.797 1.00 90.00 101 TYR A N 1
ATOM 795 C CA . TYR A 1 101 ? 10.824 -11.494 3.507 1.00 90.00 101 TYR A CA 1
ATOM 796 C C . TYR A 1 101 ? 11.696 -10.232 3.441 1.00 90.00 101 TYR A C 1
ATOM 798 O O . TYR A 1 101 ? 11.177 -9.161 3.140 1.00 90.00 101 TYR A O 1
ATOM 806 N N . GLN A 1 102 ? 13.020 -10.354 3.592 1.00 92.31 102 GLN A N 1
ATOM 807 C CA . GLN A 1 102 ? 13.941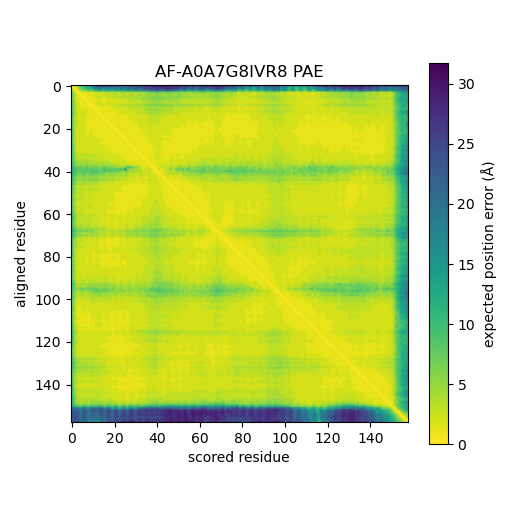 -9.221 3.414 1.00 92.31 102 GLN A CA 1
ATOM 808 C C . GLN A 1 102 ? 13.873 -8.623 2.002 1.00 92.31 102 GLN A C 1
ATOM 810 O O . GLN A 1 102 ? 13.863 -7.405 1.844 1.00 92.31 102 GLN A O 1
ATOM 815 N N . LEU A 1 103 ? 13.744 -9.457 0.965 1.00 94.44 103 LEU A N 1
ATOM 816 C CA . LEU A 1 103 ? 13.533 -8.969 -0.401 1.00 94.44 103 LEU A CA 1
ATOM 817 C C . LEU A 1 103 ? 12.188 -8.246 -0.568 1.00 94.44 103 LEU A C 1
ATOM 819 O O . LEU A 1 103 ? 12.135 -7.240 -1.272 1.00 94.44 103 LEU A O 1
ATOM 823 N N . ALA A 1 104 ? 11.119 -8.721 0.080 1.00 93.94 104 ALA A N 1
ATOM 824 C CA . ALA A 1 104 ? 9.825 -8.033 0.078 1.00 93.94 104 ALA A CA 1
ATOM 825 C C . ALA A 1 104 ? 9.929 -6.644 0.730 1.00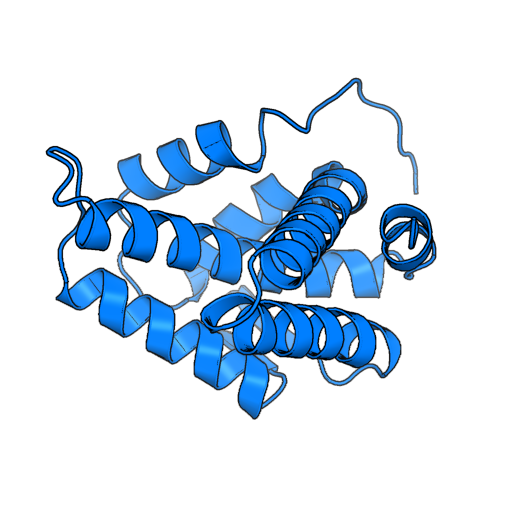 93.94 104 ALA A C 1
ATOM 827 O O . ALA A 1 104 ? 9.401 -5.668 0.196 1.00 93.94 104 ALA A O 1
ATOM 828 N N . LEU A 1 105 ? 10.652 -6.543 1.853 1.00 92.62 105 LEU A N 1
ATOM 829 C CA . LEU A 1 105 ? 10.930 -5.267 2.514 1.00 92.62 105 LEU A CA 1
ATOM 830 C C . LEU A 1 105 ? 11.765 -4.342 1.622 1.00 92.62 105 LEU A C 1
ATOM 832 O O . LEU A 1 105 ? 11.432 -3.166 1.503 1.00 92.62 105 LEU A O 1
ATOM 836 N N . ALA A 1 106 ? 12.789 -4.868 0.945 1.00 93.75 106 ALA A N 1
ATOM 837 C CA . ALA A 1 106 ? 13.618 -4.095 0.022 1.00 93.75 106 ALA A CA 1
ATOM 838 C C . ALA A 1 106 ? 12.813 -3.544 -1.167 1.00 93.75 106 ALA A C 1
ATOM 840 O O . ALA A 1 106 ? 12.959 -2.373 -1.509 1.00 93.75 106 ALA A O 1
ATOM 841 N N . LEU A 1 107 ? 11.925 -4.348 -1.766 1.00 95.69 107 LEU A N 1
ATOM 842 C CA . LEU A 1 107 ? 11.018 -3.876 -2.818 1.00 95.69 107 LEU A CA 1
ATOM 843 C C . LEU A 1 107 ? 10.045 -2.818 -2.280 1.00 95.69 107 LEU A C 1
ATOM 845 O O . LEU A 1 107 ? 9.846 -1.785 -2.914 1.00 95.69 107 LEU A O 1
ATOM 849 N N . SER A 1 108 ? 9.477 -3.036 -1.091 1.00 95.00 108 SER A N 1
ATOM 850 C CA . SER A 1 108 ? 8.589 -2.060 -0.457 1.00 95.00 108 SER A CA 1
ATOM 851 C C . SER A 1 108 ? 9.291 -0.723 -0.201 1.00 95.00 108 SER A C 1
ATOM 853 O O . SER A 1 108 ? 8.710 0.324 -0.479 1.00 95.00 108 SER A O 1
ATOM 855 N N . ALA A 1 109 ? 10.535 -0.750 0.285 1.00 93.69 109 ALA A N 1
ATOM 856 C CA . ALA A 1 109 ? 11.348 0.443 0.503 1.00 93.69 109 ALA A CA 1
ATOM 857 C C . ALA A 1 109 ? 11.695 1.144 -0.820 1.00 93.69 109 ALA A C 1
ATOM 859 O O . ALA A 1 109 ? 11.553 2.357 -0.918 1.00 93.69 109 ALA A O 1
ATOM 860 N N . ALA A 1 110 ? 12.063 0.389 -1.860 1.00 94.94 110 ALA A N 1
ATOM 861 C CA . ALA A 1 110 ? 12.308 0.931 -3.195 1.00 94.94 110 ALA A CA 1
ATOM 862 C C . ALA A 1 110 ? 11.077 1.655 -3.765 1.00 94.94 110 ALA A C 1
ATOM 864 O O . ALA A 1 110 ? 11.209 2.742 -4.320 1.00 94.94 110 ALA A O 1
ATOM 865 N N . GLN A 1 111 ? 9.874 1.100 -3.574 1.00 96.12 111 GLN A N 1
ATOM 866 C CA . GLN A 1 111 ? 8.631 1.790 -3.922 1.00 96.12 111 GLN A CA 1
ATOM 867 C C . GLN A 1 111 ? 8.438 3.061 -3.087 1.00 96.12 111 GLN A C 1
ATOM 869 O O . GLN A 1 111 ? 8.060 4.085 -3.643 1.00 96.12 111 GLN A O 1
ATOM 874 N N . CYS A 1 112 ? 8.7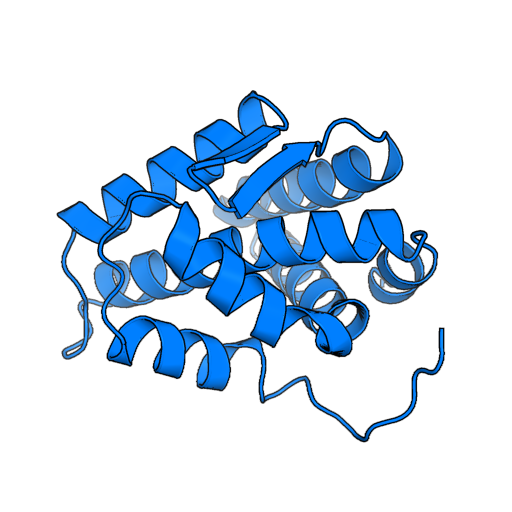00 3.030 -1.776 1.00 95.19 112 CYS A N 1
ATOM 875 C CA . CYS A 1 112 ? 8.585 4.232 -0.945 1.00 95.19 112 CYS A CA 1
ATOM 876 C C . CYS A 1 112 ? 9.535 5.353 -1.394 1.00 95.19 112 CYS A C 1
ATOM 878 O O . CYS A 1 112 ? 9.131 6.511 -1.411 1.00 95.19 112 CYS A O 1
ATOM 880 N N . ILE A 1 113 ? 10.759 5.009 -1.803 1.00 93.81 113 ILE A N 1
ATOM 881 C CA . ILE A 1 113 ? 11.754 5.957 -2.322 1.00 93.81 113 ILE A CA 1
ATOM 882 C C . ILE A 1 113 ? 11.312 6.505 -3.683 1.00 93.81 113 ILE A C 1
ATOM 884 O O . ILE A 1 113 ? 11.089 7.704 -3.823 1.00 93.81 113 ILE A O 1
ATOM 888 N N . ALA A 1 114 ? 11.110 5.632 -4.675 1.00 94.25 114 ALA A N 1
ATOM 889 C CA . ALA A 1 114 ? 10.813 6.045 -6.048 1.00 94.25 114 ALA A CA 1
ATOM 890 C C . ALA A 1 114 ? 9.472 6.779 -6.197 1.00 94.25 114 ALA A C 1
ATOM 892 O O . ALA A 1 114 ? 9.286 7.524 -7.156 1.00 94.25 114 ALA A O 1
ATOM 893 N N . LEU A 1 115 ? 8.526 6.548 -5.282 1.00 95.81 115 LEU A N 1
ATOM 894 C CA . LEU A 1 115 ? 7.196 7.160 -5.306 1.00 95.81 115 LEU A CA 1
ATOM 895 C C . LEU A 1 115 ? 7.060 8.328 -4.320 1.00 95.81 115 LEU A C 1
ATOM 897 O O . LEU A 1 115 ? 6.000 8.957 -4.283 1.00 95.81 115 LEU A O 1
ATOM 901 N N . SER A 1 116 ? 8.109 8.629 -3.543 1.00 93.12 116 SER A N 1
ATOM 902 C CA . SER A 1 116 ? 8.122 9.645 -2.480 1.00 93.12 116 SER A CA 1
ATOM 903 C C . SER A 1 116 ? 7.460 10.978 -2.870 1.00 93.12 116 SER A C 1
ATOM 905 O O . SER A 1 116 ? 6.615 11.441 -2.094 1.00 93.12 116 SER A O 1
ATOM 907 N N . PRO A 1 117 ? 7.692 11.542 -4.081 1.00 91.62 117 PRO A N 1
ATOM 908 C CA . PRO A 1 117 ? 7.060 12.800 -4.495 1.00 91.62 117 PRO A CA 1
ATOM 909 C C . PRO A 1 117 ? 5.523 12.774 -4.503 1.00 91.62 117 PRO A C 1
ATOM 911 O O . PRO A 1 117 ? 4.884 13.799 -4.280 1.00 91.62 117 PRO A O 1
ATOM 914 N N . TRP A 1 118 ? 4.904 11.610 -4.724 1.00 94.69 118 TRP A N 1
ATOM 915 C CA . TRP A 1 118 ? 3.448 11.481 -4.860 1.00 94.69 118 TRP A CA 1
ATOM 916 C C . TRP A 1 118 ? 2.769 10.831 -3.656 1.00 94.69 118 TRP A C 1
ATOM 918 O O . TRP A 1 118 ? 1.539 10.864 -3.573 1.00 94.69 118 TRP A O 1
ATOM 928 N N . LEU A 1 119 ? 3.519 10.218 -2.734 1.00 96.06 119 LEU A N 1
ATOM 929 C CA . LEU A 1 119 ? 2.944 9.377 -1.677 1.00 96.06 119 LEU A CA 1
ATOM 930 C C . LEU A 1 119 ? 2.033 10.136 -0.711 1.00 96.06 119 LEU A C 1
ATOM 932 O O . LEU A 1 119 ? 1.036 9.568 -0.273 1.00 96.06 119 LEU A O 1
ATOM 936 N N . ASP A 1 120 ? 2.321 11.403 -0.401 1.00 95.00 120 ASP A N 1
ATOM 937 C CA . ASP A 1 120 ? 1.467 12.188 0.503 1.00 95.00 120 ASP A CA 1
ATOM 938 C C . ASP A 1 120 ? 0.103 12.485 -0.124 1.00 95.00 120 ASP A C 1
ATOM 940 O O . ASP A 1 120 ? -0.937 12.117 0.422 1.00 95.00 120 ASP A O 1
ATOM 944 N N . GLY A 1 121 ? 0.112 13.059 -1.332 1.00 96.44 121 GLY A N 1
ATOM 945 C CA . GLY A 1 121 ? -1.109 13.328 -2.090 1.00 96.44 121 GLY A CA 1
ATOM 946 C C . GLY A 1 121 ? -1.891 12.049 -2.389 1.00 96.44 121 GLY A C 1
ATOM 947 O O . GLY A 1 121 ? -3.113 12.026 -2.267 1.00 96.44 121 GLY A O 1
ATOM 948 N N . SER A 1 122 ? -1.191 10.954 -2.691 1.00 97.81 122 SER A N 1
ATOM 949 C CA . SER A 1 122 ? -1.801 9.640 -2.923 1.00 97.81 122 SER A CA 1
ATOM 950 C C . SER A 1 122 ? -2.426 9.052 -1.660 1.00 97.81 122 SER A C 1
ATOM 952 O O . SER A 1 122 ? -3.505 8.468 -1.738 1.00 97.81 122 SER A O 1
ATOM 954 N N . LEU A 1 123 ? -1.799 9.242 -0.494 1.00 98.25 123 LEU A N 1
ATOM 955 C CA . LEU A 1 123 ? -2.349 8.812 0.790 1.00 98.25 123 LEU A CA 1
ATOM 956 C C . LEU A 1 123 ? -3.627 9.579 1.122 1.00 98.25 123 LEU A C 1
ATOM 958 O O . LEU A 1 123 ? -4.608 8.961 1.529 1.00 98.25 123 LEU A O 1
ATOM 962 N N . MET A 1 124 ? -3.641 10.893 0.893 1.00 97.81 124 MET A N 1
ATOM 963 C CA . MET A 1 124 ? -4.832 11.717 1.106 1.00 97.81 124 MET A CA 1
ATOM 964 C C . MET A 1 124 ? -5.947 11.398 0.108 1.00 97.81 124 MET A C 1
ATOM 966 O O . MET A 1 124 ? -7.116 11.343 0.481 1.00 97.81 124 MET A O 1
ATOM 970 N N . ARG A 1 125 ? -5.605 11.148 -1.159 1.00 97.50 125 ARG A N 1
ATOM 971 C CA . ARG A 1 125 ? -6.565 10.702 -2.175 1.00 97.50 125 ARG A CA 1
ATOM 972 C C . ARG A 1 125 ? -7.172 9.349 -1.806 1.00 97.50 125 ARG A C 1
ATOM 974 O O . ARG A 1 125 ? -8.386 9.176 -1.851 1.00 97.50 125 ARG A O 1
ATOM 981 N N . TYR A 1 126 ? -6.336 8.394 -1.399 1.00 98.44 126 TYR A N 1
ATOM 982 C CA . TYR A 1 126 ? -6.795 7.089 -0.937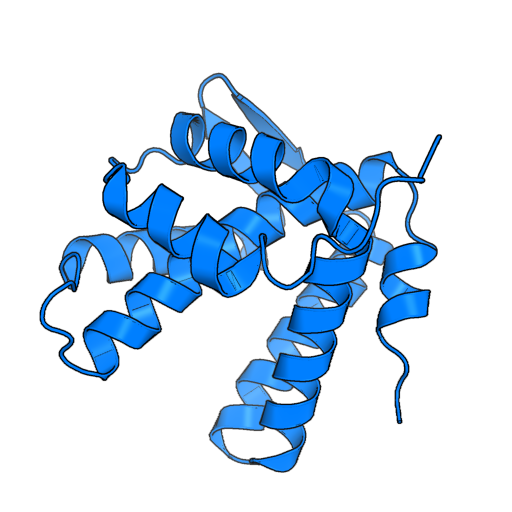 1.00 98.44 126 TYR A CA 1
ATOM 983 C C . TYR A 1 126 ? -7.689 7.216 0.301 1.00 98.44 126 TYR A C 1
ATOM 985 O O . TYR A 1 126 ? -8.766 6.626 0.322 1.00 98.44 126 TYR A O 1
ATOM 993 N N . SER A 1 127 ? -7.297 8.008 1.305 1.00 97.56 127 SER A N 1
ATOM 994 C CA . SER A 1 127 ? -8.071 8.134 2.544 1.00 97.56 127 SER A CA 1
ATOM 995 C C . SER A 1 127 ? -9.462 8.723 2.319 1.00 97.56 127 SER A C 1
ATOM 997 O O . SER A 1 127 ? -10.418 8.235 2.913 1.00 97.56 127 SER A O 1
ATOM 999 N N . LYS A 1 128 ? -9.594 9.698 1.413 1.00 96.94 128 LYS A N 1
ATOM 1000 C CA . LYS A 1 128 ? -10.886 10.283 1.024 1.00 96.94 128 LYS A CA 1
ATOM 1001 C C . LYS A 1 128 ? -11.774 9.311 0.250 1.00 96.94 128 LYS A C 1
ATOM 1003 O O . LYS A 1 128 ? -12.988 9.317 0.430 1.00 96.94 128 LYS A O 1
ATOM 1008 N N . GLY A 1 129 ? -11.179 8.499 -0.624 1.00 96.75 129 GLY A N 1
ATOM 1009 C CA . GLY A 1 129 ? -11.929 7.723 -1.610 1.00 96.75 129 GLY A CA 1
ATOM 1010 C C . GLY A 1 129 ? -12.142 6.245 -1.284 1.00 96.75 129 GLY A C 1
ATOM 1011 O O . GLY A 1 129 ? -13.036 5.625 -1.853 1.00 96.75 129 GLY A O 1
ATOM 1012 N N . CYS A 1 130 ? -11.358 5.649 -0.381 1.00 96.44 130 CYS A N 1
ATOM 1013 C CA . CYS A 1 130 ? -11.355 4.195 -0.163 1.00 96.44 130 CYS A CA 1
ATOM 1014 C C . CYS A 1 130 ? -12.634 3.621 0.470 1.00 96.44 130 CYS A C 1
ATOM 1016 O O . CYS A 1 130 ? -12.750 2.405 0.604 1.00 96.44 130 CYS A O 1
ATOM 1018 N N . GLY A 1 131 ? -13.582 4.470 0.879 1.00 96.31 131 GLY A N 1
ATOM 1019 C CA . GLY A 1 131 ? -14.835 4.044 1.508 1.00 96.31 131 GLY A CA 1
ATOM 1020 C C . GLY A 1 131 ? -14.684 3.570 2.957 1.00 96.31 131 GLY A C 1
ATOM 1021 O O . GLY A 1 131 ? -15.647 3.066 3.529 1.00 96.31 131 GLY A O 1
ATOM 1022 N N . LEU A 1 132 ? -13.502 3.732 3.562 1.00 96.75 132 LEU A N 1
ATOM 1023 C CA . LEU A 1 132 ? -13.266 3.492 4.986 1.00 96.75 132 LEU A CA 1
ATOM 1024 C C . LEU A 1 132 ? -13.158 4.817 5.739 1.00 96.75 132 LEU A C 1
ATOM 1026 O O . LEU A 1 132 ? -12.564 5.775 5.250 1.00 96.75 132 LEU A O 1
ATOM 1030 N N . GLN A 1 133 ? -13.651 4.841 6.975 1.00 95.75 133 GLN A N 1
ATOM 1031 C CA . GLN A 1 133 ? -13.364 5.924 7.912 1.00 95.75 133 GLN A CA 1
ATOM 1032 C C . GLN A 1 133 ? -11.974 5.701 8.514 1.00 95.75 133 GLN A C 1
ATOM 1034 O O . GLN A 1 133 ? -11.825 5.031 9.533 1.00 95.75 133 GLN A O 1
ATOM 1039 N N . LEU A 1 134 ? -10.940 6.209 7.841 1.00 97.19 134 LEU A N 1
ATOM 1040 C CA . LEU A 1 134 ? -9.566 6.130 8.335 1.00 97.19 134 LEU A CA 1
ATOM 1041 C C . LEU A 1 134 ? -9.322 7.233 9.380 1.00 97.19 134 LEU A C 1
ATOM 1043 O O . LEU A 1 134 ? -9.427 8.410 9.029 1.00 97.19 134 LEU A O 1
ATOM 1047 N N . PRO A 1 135 ? -8.966 6.897 10.636 1.00 96.81 135 PRO A N 1
ATOM 1048 C CA . PRO A 1 135 ? -8.664 7.905 11.649 1.00 96.81 135 PRO A CA 1
ATOM 1049 C C . PRO A 1 135 ? -7.478 8.780 11.237 1.00 96.81 135 PRO A C 1
ATOM 1051 O O . PRO A 1 135 ? -6.492 8.281 10.693 1.00 96.81 135 PRO A O 1
ATOM 1054 N N . GLU A 1 136 ? -7.511 10.072 11.558 1.00 96.81 136 GLU A N 1
ATOM 1055 C CA . GLU A 1 136 ? -6.406 10.984 11.231 1.00 96.81 136 GLU A CA 1
ATOM 1056 C C . GLU A 1 136 ? -5.075 10.521 11.845 1.00 96.81 136 GLU A C 1
ATOM 1058 O O . GLU A 1 136 ? -4.042 10.528 11.175 1.00 96.81 136 GLU A O 1
ATOM 1063 N N . ALA A 1 137 ? -5.114 10.006 13.078 1.00 97.00 137 ALA A N 1
ATOM 1064 C CA . ALA A 1 137 ? -3.953 9.422 13.745 1.00 97.00 137 ALA A CA 1
ATOM 1065 C C . ALA A 1 137 ? -3.326 8.262 12.946 1.00 97.00 137 ALA A C 1
ATOM 1067 O O . ALA A 1 137 ? -2.103 8.128 12.923 1.00 97.00 137 ALA A O 1
ATOM 1068 N N . LEU A 1 138 ? -4.131 7.458 12.238 1.00 97.69 138 LEU A N 1
ATOM 1069 C CA . LEU A 1 138 ? -3.633 6.394 11.362 1.00 97.69 138 LEU A CA 1
ATOM 1070 C C . LEU A 1 138 ? -2.904 6.982 10.154 1.00 97.69 138 LEU A C 1
ATOM 1072 O O . LEU A 1 138 ? -1.803 6.543 9.834 1.00 97.69 138 LEU A O 1
ATOM 1076 N N . ILE A 1 139 ? -3.486 7.990 9.501 1.00 97.75 139 ILE A N 1
ATOM 1077 C CA . ILE A 1 139 ? -2.869 8.668 8.352 1.00 97.75 139 ILE A CA 1
ATOM 1078 C C . ILE A 1 139 ? -1.533 9.297 8.757 1.00 97.75 139 ILE A C 1
ATOM 1080 O O . ILE A 1 139 ? -0.523 9.125 8.070 1.00 97.75 139 ILE A O 1
ATOM 1084 N N . HIS A 1 140 ? -1.507 9.958 9.913 1.00 97.19 140 HIS A N 1
ATOM 1085 C CA . HIS A 1 140 ? -0.305 10.567 10.466 1.00 97.19 140 HIS A CA 1
ATOM 1086 C C . HIS A 1 140 ? 0.765 9.515 10.789 1.00 97.19 140 HIS A C 1
ATOM 1088 O O . HIS A 1 140 ? 1.936 9.674 10.441 1.00 97.19 140 HIS A O 1
ATOM 1094 N N . ALA A 1 141 ? 0.361 8.390 11.381 1.00 96.75 141 ALA A N 1
ATOM 1095 C CA . ALA A 1 141 ? 1.261 7.285 11.664 1.00 96.75 141 ALA A CA 1
ATOM 1096 C C . ALA A 1 141 ? 1.803 6.629 10.381 1.00 96.75 141 ALA A C 1
ATOM 1098 O O . ALA A 1 141 ? 2.989 6.307 10.331 1.00 96.75 141 ALA A O 1
ATOM 1099 N N . VAL A 1 142 ? 0.999 6.466 9.324 1.00 97.00 142 VAL A N 1
ATOM 1100 C CA . VAL A 1 142 ? 1.488 5.963 8.026 1.00 97.00 142 VAL A CA 1
ATOM 1101 C C . VAL A 1 142 ? 2.544 6.901 7.453 1.00 97.00 142 VAL A C 1
ATOM 1103 O O . VAL A 1 142 ? 3.620 6.444 7.062 1.00 97.00 142 VAL A O 1
ATOM 1106 N N . ARG A 1 143 ? 2.267 8.210 7.448 1.00 95.94 143 ARG A N 1
ATOM 1107 C CA . ARG A 1 143 ? 3.210 9.230 6.978 1.00 95.94 143 ARG A CA 1
ATOM 1108 C C . ARG A 1 143 ? 4.542 9.126 7.721 1.00 95.94 143 ARG A C 1
ATOM 1110 O O . ARG A 1 143 ? 5.580 8.964 7.082 1.00 95.94 143 ARG A O 1
ATOM 1117 N N . ASN A 1 144 ? 4.506 9.132 9.051 1.00 95.25 144 ASN A N 1
ATOM 1118 C CA . ASN A 1 144 ? 5.712 9.138 9.878 1.00 95.25 144 ASN A CA 1
ATOM 1119 C C . ASN A 1 144 ? 6.521 7.839 9.784 1.00 95.25 144 ASN A C 1
ATOM 1121 O O . ASN A 1 144 ? 7.746 7.893 9.775 1.00 95.25 144 ASN A O 1
ATOM 1125 N N . ASN A 1 145 ? 5.860 6.682 9.685 1.00 91.88 145 ASN A N 1
ATOM 1126 C CA . ASN A 1 145 ? 6.550 5.389 9.680 1.00 91.88 145 ASN A CA 1
ATOM 1127 C C . ASN A 1 145 ? 7.046 4.957 8.293 1.00 91.88 145 ASN A C 1
ATOM 1129 O O . ASN A 1 145 ? 8.010 4.201 8.213 1.00 91.88 145 ASN A O 1
ATOM 1133 N N . PHE A 1 146 ? 6.393 5.391 7.207 1.00 92.50 146 PHE A N 1
ATOM 1134 C CA . PHE A 1 146 ? 6.644 4.825 5.874 1.00 92.50 146 PHE A CA 1
ATOM 1135 C C . PHE A 1 146 ? 6.914 5.834 4.763 1.00 92.50 146 PHE A C 1
ATOM 1137 O O . PHE A 1 146 ? 7.350 5.408 3.697 1.00 92.50 146 PHE A O 1
ATOM 1144 N N . ILE A 1 147 ? 6.638 7.126 4.961 1.00 91.75 147 ILE A N 1
ATOM 1145 C CA . ILE A 1 147 ? 6.823 8.150 3.919 1.00 91.75 147 ILE A CA 1
ATOM 1146 C C . ILE A 1 147 ? 7.948 9.099 4.316 1.00 91.75 147 ILE A C 1
ATOM 1148 O O . ILE A 1 147 ? 8.941 9.200 3.601 1.00 91.75 147 ILE A O 1
ATOM 1152 N N . THR A 1 148 ? 7.836 9.742 5.480 1.00 91.38 148 THR A N 1
ATOM 1153 C CA . THR A 1 148 ? 8.835 10.687 5.998 1.00 91.38 148 THR A CA 1
ATOM 1154 C C . THR A 1 148 ? 10.264 10.125 6.001 1.00 91.38 148 THR A C 1
ATOM 1156 O O . THR A 1 148 ? 11.153 10.850 5.564 1.00 91.38 148 THR A O 1
ATOM 1159 N N . PRO A 1 149 ? 10.524 8.853 6.377 1.00 90.19 149 PRO A N 1
ATOM 1160 C CA . PRO A 1 149 ? 11.886 8.308 6.372 1.00 90.19 149 PRO A CA 1
ATOM 1161 C C . PRO A 1 149 ? 12.551 8.265 4.988 1.00 90.19 149 PRO A C 1
ATOM 1163 O O . PRO A 1 149 ? 13.774 8.209 4.901 1.00 90.19 149 PRO A O 1
ATOM 1166 N N . TYR A 1 150 ? 11.759 8.291 3.912 1.00 84.06 150 TYR A N 1
ATOM 1167 C CA . TYR A 1 150 ? 12.231 8.234 2.525 1.00 84.06 150 TYR A CA 1
ATOM 1168 C C . TYR A 1 150 ? 12.063 9.570 1.789 1.00 84.06 150 TYR A C 1
ATOM 1170 O O . TYR A 1 150 ? 12.272 9.650 0.579 1.00 84.06 150 TYR A O 1
ATOM 1178 N N . ARG A 1 151 ? 11.702 10.641 2.506 1.00 78.69 151 ARG A N 1
ATOM 1179 C CA . ARG A 1 151 ? 11.823 12.017 2.016 1.00 78.69 151 ARG A CA 1
ATOM 1180 C C . ARG A 1 151 ? 13.258 12.487 2.234 1.00 78.69 151 ARG A C 1
ATOM 1182 O O . ARG A 1 151 ? 13.537 13.217 3.178 1.00 78.69 151 ARG A O 1
ATOM 1189 N N . GLN A 1 152 ? 14.183 12.036 1.395 1.00 61.75 152 GLN A N 1
ATOM 1190 C CA . GLN A 1 152 ? 15.494 12.673 1.295 1.00 61.75 152 GLN A CA 1
ATOM 1191 C C . GLN A 1 152 ? 15.464 13.661 0.126 1.00 61.75 152 GLN A C 1
ATOM 1193 O O . GLN A 1 152 ? 15.175 13.262 -0.996 1.00 61.75 152 GLN A O 1
ATOM 1198 N N . SER A 1 153 ? 15.687 14.932 0.475 1.00 43.03 153 SER A N 1
ATOM 1199 C CA . SER A 1 153 ? 15.955 16.133 -0.329 1.00 43.03 153 SER A CA 1
ATOM 1200 C C . SER A 1 153 ? 15.291 16.221 -1.703 1.00 43.03 153 SER A C 1
ATOM 1202 O O . SER A 1 153 ? 15.705 15.587 -2.667 1.00 43.03 153 SER A O 1
ATOM 1204 N N . GLU A 1 154 ? 14.283 17.085 -1.762 1.00 45.97 154 GLU A N 1
ATOM 1205 C CA . GLU A 1 154 ? 13.669 17.654 -2.958 1.00 45.97 154 GLU A CA 1
ATOM 1206 C C . GLU A 1 154 ? 14.664 17.802 -4.117 1.00 45.97 154 GLU A C 1
ATOM 1208 O O . GLU A 1 154 ? 15.574 18.614 -4.046 1.00 45.97 154 GLU A O 1
ATOM 1213 N N . HIS A 1 155 ? 14.493 17.000 -5.165 1.00 41.88 155 HIS A N 1
ATOM 1214 C CA . HIS A 1 155 ? 14.597 17.414 -6.565 1.00 41.88 155 HIS A CA 1
ATOM 1215 C C . HIS A 1 155 ? 14.169 16.236 -7.440 1.00 41.88 155 HIS A C 1
ATOM 1217 O O . HIS A 1 155 ? 14.947 15.325 -7.705 1.00 41.88 155 HIS A O 1
ATOM 1223 N N . VAL A 1 156 ? 12.921 16.268 -7.904 1.00 44.31 156 VAL A N 1
ATOM 1224 C CA . VAL A 1 156 ? 12.523 15.600 -9.146 1.00 44.31 156 VAL A CA 1
ATOM 1225 C C . VAL A 1 156 ? 11.525 16.530 -9.831 1.00 44.31 156 VAL A C 1
ATOM 1227 O O . VAL A 1 156 ? 10.336 16.518 -9.512 1.00 44.31 156 VAL A O 1
ATOM 1230 N N . GLU A 1 157 ? 12.021 17.371 -10.736 1.00 39.28 157 GLU A N 1
ATOM 1231 C CA . GLU A 1 157 ? 11.189 17.866 -11.834 1.00 39.28 157 GLU A CA 1
ATOM 1232 C C . GLU A 1 157 ? 10.905 16.667 -12.751 1.00 39.28 157 GLU A C 1
ATOM 1234 O O . GLU A 1 157 ? 11.805 15.871 -13.031 1.00 39.28 157 GLU A O 1
ATOM 1239 N N . CYS A 1 158 ? 9.635 16.483 -13.120 1.00 50.41 158 CYS A N 1
ATOM 1240 C CA . CYS A 1 158 ? 9.248 15.523 -14.156 1.00 50.41 158 CYS A CA 1
ATOM 1241 C C . CYS A 1 158 ? 9.696 16.002 -15.533 1.00 50.41 158 CYS A C 1
ATOM 1243 O O . CYS A 1 158 ? 9.556 17.218 -15.788 1.00 50.41 158 CYS A O 1
#

pLDDT: mean 92.4, std 11.78, range [39.28, 98.56]

Radius of gyration: 14.92 Å; Cα contacts (8 Å, |Δi|>4): 169; chains: 1; bounding box: 37×37×40 Å

Sequence (158 aa):
MASYLPTVETLSCEHKHKLSVFKSAELVNALLQIREKRESEDRFGPELAKASFVLVRAAIRDRIMHLGSEGTVDLRAPEIRAVINEGCRLFHAGKKHPERYQLALALSAAQCIALSPWLDGSLMRYSKGCGLQLPEALIHAVRNNFITPYRQSEHVEC

Solvent-accessible surface area (backbone atoms only — not comparable to full-atom values): 8701 Å² total; per-residue (Å²): 129,88,70,46,39,65,66,51,56,71,46,52,71,69,54,42,56,46,48,19,33,54,46,32,48,50,47,52,30,51,52,38,51,51,27,57,76,64,67,40,93,87,45,83,51,72,67,55,34,51,51,41,46,50,52,50,50,44,28,66,74,70,26,41,42,72,17,65,94,75,38,72,44,73,42,71,52,68,69,54,38,50,56,54,50,48,46,50,52,26,48,61,49,20,79,83,32,68,72,36,32,52,51,27,51,50,42,54,49,23,48,36,45,64,28,39,96,44,34,63,65,21,35,54,50,40,51,74,14,60,82,53,92,68,54,66,70,55,56,52,48,40,39,61,74,58,43,54,83,40,65,71,76,96,80,79,84,130

Secondary structure (DSSP, 8-state):
---HHHHHHTS-HHHHHHHHHHHHHHHHHHHHHHHHHTT-TT---HHHHHHHHHHHHHHHHHSEEE-GGG-EEE--SHHHHHHHHHHHHHHHHHTT-HHHHHHHHHHHHHHHHHTHHHHHHHHHHHHHHSSS---HHHHHHHIIIIIGGG--------

Foldseek 3Di:
DPQLLVLLLPDDPLLLLLLLLLLLLVLLLVVQCVCVVVVHPPHDDPVLNVLSVVQNVCCLVVQKHFQDVLGIRHQPPPSSNVLSVLLVVLCVVCVPPVVSVVVNVSSSLSSLQSSLVNNLVSNVSCCNGRPDVDDPVSSVVSCVPRRVVNPDDDDDDD

Nearest PDB structures (foldseek):
  1cmy-assembly1_D  TM=2.096E-01  e=3.033E+00  Homo sapiens
  1yc9-assembly1_A-3  TM=3.006E-01  e=7.839E+00  Vibrio cholerae

Mean predicted aligned error: 4.17 Å